Protein AF-A0A966Y817-F1 (afdb_monomer_lite)

Foldseek 3Di:
DDKDKDWDWDDPDPFKIKIKIKMKDKDKADDADDPPQAADAWEAAPPPDIGHHDPDFQDHPHHFKIKIKIKIKIKMKMWGDDPPDIDIDIKIKMKMKIKIFTHWHWYFYAHHPVLVVCLVVVVCVPRTPDIDTDDDGRMDIDMDMDMD

Secondary structure (DSSP, 8-state):
-EEEEEEEEEEEETTEEEEEEEEEEEEEEEE---TTS--SSEEEETTTEEESS--S-SSTTSTTEEEEEEEEEEEEEEEEEETTEEEEEEEEEEEEEEEEEPPPEEEEEESSHHHHHHHHHTS-TT--SEEEEE-S--EEEEEEEEE-

pLDDT: mean 91.72, std 8.09, range [60.53, 98.44]

Structure (mmCIF, N/CA/C/O backbone):
data_AF-A0A966Y817-F1
#
_entry.id   AF-A0A966Y817-F1
#
loop_
_atom_site.group_PDB
_atom_site.id
_atom_site.type_symbol
_atom_site.label_atom_id
_atom_site.label_alt_id
_atom_site.label_comp_id
_atom_site.label_asym_id
_atom_site.label_entity_id
_atom_site.label_seq_id
_atom_site.pdbx_PDB_ins_code
_atom_site.Cartn_x
_atom_site.Cartn_y
_atom_site.Cartn_z
_atom_site.occupancy
_atom_site.B_iso_or_equiv
_atom_site.auth_seq_id
_atom_site.auth_comp_id
_atom_site.auth_asym_id
_atom_site.auth_atom_id
_atom_site.pdbx_PDB_model_num
ATOM 1 N N . MET A 1 1 ? -7.090 -7.485 -11.769 1.00 85.69 1 MET A N 1
ATOM 2 C CA . MET A 1 1 ? -5.630 -7.275 -11.648 1.00 85.69 1 MET A CA 1
ATOM 3 C C . MET A 1 1 ? -5.114 -7.514 -13.033 1.00 85.69 1 MET A C 1
ATOM 5 O O . MET A 1 1 ? -5.302 -8.612 -13.540 1.00 85.69 1 MET A O 1
ATOM 9 N N . ASP A 1 2 ? -4.542 -6.485 -13.635 1.00 93.69 2 ASP A N 1
ATOM 10 C CA . ASP A 1 2 ? -4.357 -6.417 -15.078 1.00 93.69 2 ASP A CA 1
ATOM 11 C C . ASP A 1 2 ? -2.999 -5.778 -15.351 1.00 93.69 2 ASP A C 1
ATOM 13 O O . ASP A 1 2 ? -2.575 -4.874 -14.629 1.00 93.69 2 ASP A O 1
ATOM 17 N N . SER A 1 3 ? -2.273 -6.265 -16.351 1.00 96.44 3 SER A N 1
ATOM 18 C CA . SER A 1 3 ? -0.956 -5.730 -16.685 1.00 96.44 3 SER A CA 1
ATOM 19 C C . SER A 1 3 ? -0.648 -5.867 -18.166 1.00 96.44 3 SER A C 1
ATOM 21 O O . SER A 1 3 ? -1.160 -6.743 -18.861 1.00 96.44 3 SER A O 1
ATOM 23 N N . ILE A 1 4 ? 0.215 -4.977 -18.640 1.00 97.50 4 ILE A N 1
ATOM 24 C CA . ILE A 1 4 ? 0.815 -5.029 -19.964 1.00 97.50 4 ILE A CA 1
ATOM 25 C C . ILE A 1 4 ? 2.304 -4.735 -19.830 1.00 97.50 4 ILE A C 1
ATOM 27 O O . ILE A 1 4 ? 2.717 -3.860 -19.070 1.00 97.50 4 ILE A O 1
ATOM 31 N N . ALA A 1 5 ? 3.116 -5.479 -20.568 1.00 97.50 5 ALA A N 1
ATOM 32 C CA . ALA A 1 5 ? 4.545 -5.252 -20.640 1.00 97.50 5 ALA A CA 1
ATOM 33 C C . ALA A 1 5 ? 5.018 -5.423 -22.079 1.00 97.50 5 ALA A C 1
ATOM 35 O O . ALA A 1 5 ? 4.486 -6.245 -22.827 1.00 97.50 5 ALA A O 1
ATOM 36 N N . ALA A 1 6 ? 6.024 -4.644 -22.453 1.00 98.19 6 ALA A N 1
ATOM 37 C CA . ALA A 1 6 ? 6.694 -4.765 -23.732 1.00 98.19 6 ALA A CA 1
ATOM 38 C C . ALA A 1 6 ? 8.203 -4.671 -23.531 1.00 98.19 6 ALA A C 1
ATOM 40 O O . ALA A 1 6 ? 8.695 -3.935 -22.674 1.00 98.19 6 ALA A O 1
ATOM 41 N N . GLN A 1 7 ? 8.929 -5.420 -24.350 1.00 98.00 7 GLN A N 1
ATOM 42 C CA . GLN A 1 7 ? 10.379 -5.436 -24.355 1.00 98.00 7 GLN A CA 1
ATOM 43 C C . GLN A 1 7 ? 10.880 -5.413 -25.792 1.00 98.00 7 GLN A C 1
ATOM 45 O O . GLN A 1 7 ? 10.387 -6.153 -26.644 1.00 98.00 7 GLN A O 1
ATOM 50 N N . VAL A 1 8 ? 11.887 -4.582 -26.042 1.00 98.25 8 VAL A N 1
ATOM 51 C CA . VAL A 1 8 ? 12.589 -4.513 -27.319 1.00 98.25 8 VAL A CA 1
ATOM 52 C C . VAL A 1 8 ? 14.077 -4.653 -27.057 1.00 98.25 8 VAL A C 1
ATOM 54 O O . VAL A 1 8 ? 14.670 -3.878 -26.309 1.00 98.25 8 VAL A O 1
ATOM 57 N N . VAL A 1 9 ? 14.682 -5.642 -27.708 1.00 97.69 9 VAL A N 1
ATOM 58 C CA . VAL A 1 9 ? 16.132 -5.810 -27.744 1.00 97.69 9 VAL A CA 1
ATOM 59 C C . VAL A 1 9 ? 16.610 -5.434 -29.135 1.00 97.69 9 VAL A C 1
ATOM 61 O O . VAL A 1 9 ? 16.099 -5.937 -30.134 1.00 97.69 9 VAL A O 1
ATOM 64 N N . SER A 1 10 ? 17.588 -4.540 -29.200 1.00 97.00 10 SER A N 1
ATOM 65 C CA . SER A 1 10 ? 18.163 -4.059 -30.452 1.00 97.00 10 SER A CA 1
ATOM 66 C C . SER A 1 10 ? 19.677 -4.224 -30.452 1.00 97.00 10 SER A C 1
ATOM 68 O O . SER A 1 10 ? 20.348 -4.049 -29.435 1.00 97.00 10 SER A O 1
ATOM 70 N N . SER A 1 11 ? 20.221 -4.565 -31.617 1.00 96.81 11 SER A N 1
ATOM 71 C CA . SER A 1 11 ? 21.656 -4.515 -31.869 1.00 96.81 11 SER A CA 1
ATOM 72 C C . SER A 1 11 ? 21.965 -3.212 -32.594 1.00 96.81 11 SER A C 1
ATOM 74 O O . SER A 1 11 ? 21.490 -2.983 -33.703 1.00 96.81 11 SER A O 1
ATOM 76 N N . VAL A 1 12 ? 22.740 -2.345 -31.943 1.00 93.19 12 VAL A N 1
ATOM 77 C CA . VAL A 1 12 ? 23.189 -1.067 -32.521 1.00 93.19 12 VAL A CA 1
ATOM 78 C C . VAL A 1 12 ? 24.438 -1.288 -33.384 1.00 93.19 12 VAL A C 1
ATOM 80 O O . VAL A 1 12 ? 24.658 -0.601 -34.377 1.00 93.19 12 VAL A O 1
ATOM 83 N N . SER A 1 13 ? 25.261 -2.268 -33.012 1.00 92.81 13 SER A N 1
ATOM 84 C CA . SER A 1 13 ? 26.381 -2.799 -33.795 1.00 92.81 13 SER A CA 1
ATOM 85 C C . SER A 1 13 ? 26.673 -4.234 -33.352 1.00 92.81 13 SER A C 1
ATOM 87 O O . SER A 1 13 ? 26.131 -4.700 -32.349 1.00 92.81 13 SER A O 1
ATOM 89 N N . ALA A 1 14 ? 27.605 -4.913 -34.032 1.00 93.69 14 ALA A N 1
ATOM 90 C CA . ALA A 1 14 ? 28.021 -6.285 -33.709 1.00 93.69 14 ALA A CA 1
ATOM 91 C C . ALA A 1 14 ? 28.461 -6.498 -32.243 1.00 93.69 14 ALA A C 1
ATOM 93 O O . ALA A 1 14 ? 28.527 -7.629 -31.776 1.00 93.69 14 ALA A O 1
ATOM 94 N N . ASN A 1 15 ? 28.771 -5.421 -31.519 1.00 95.69 15 ASN A N 1
ATOM 95 C CA . ASN A 1 15 ? 29.247 -5.456 -30.143 1.00 95.69 15 ASN A CA 1
ATOM 96 C C . ASN A 1 15 ? 28.488 -4.513 -29.190 1.00 95.69 15 ASN A C 1
ATOM 98 O O . ASN A 1 15 ? 28.968 -4.253 -28.087 1.00 95.69 15 ASN A O 1
ATOM 102 N N . LYS A 1 16 ? 27.336 -3.976 -29.610 1.00 97.56 16 LYS A N 1
ATOM 103 C CA . LYS A 1 16 ? 26.501 -3.068 -28.813 1.00 97.56 16 LYS A CA 1
ATOM 104 C C . LYS A 1 16 ? 25.054 -3.536 -28.839 1.00 97.56 16 LYS A C 1
ATOM 106 O O . LYS A 1 16 ? 24.449 -3.611 -29.911 1.00 97.56 16 LYS A O 1
ATOM 111 N N . LEU A 1 17 ? 24.505 -3.804 -27.661 1.00 97.44 17 LEU A N 1
ATOM 112 C CA . LEU A 1 17 ? 23.122 -4.231 -27.472 1.00 97.44 17 LEU A CA 1
ATOM 113 C C . LEU A 1 17 ? 22.397 -3.214 -26.597 1.00 97.44 17 LEU A C 1
ATOM 115 O O . LEU A 1 17 ? 22.965 -2.740 -25.613 1.00 97.44 17 LEU A O 1
ATOM 119 N N . ASN A 1 18 ? 21.151 -2.912 -26.942 1.00 97.75 18 ASN A N 1
ATOM 120 C CA . ASN A 1 18 ? 20.246 -2.170 -26.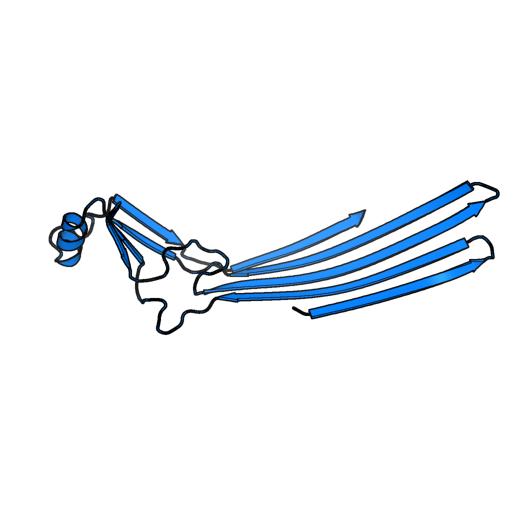079 1.00 97.75 18 ASN A CA 1
ATOM 121 C C . ASN A 1 18 ? 19.002 -3.002 -25.763 1.00 97.75 18 ASN A C 1
ATOM 123 O O . ASN A 1 18 ? 18.420 -3.601 -26.668 1.00 97.75 18 ASN A O 1
ATOM 127 N N . GLU A 1 19 ? 18.588 -3.008 -24.503 1.00 98.12 19 GLU A N 1
ATOM 128 C CA . GLU A 1 19 ? 17.360 -3.635 -24.023 1.00 98.12 19 GLU A CA 1
ATOM 129 C C . GLU A 1 19 ? 16.484 -2.579 -23.354 1.00 98.12 19 GLU A C 1
ATOM 131 O O . GLU A 1 19 ? 16.795 -2.105 -22.262 1.00 98.12 19 GLU A O 1
ATOM 136 N N . PHE A 1 20 ? 15.360 -2.272 -23.994 1.00 98.25 20 PHE A N 1
ATOM 137 C CA . PHE A 1 20 ? 14.348 -1.363 -23.479 1.00 98.25 20 PHE A CA 1
ATOM 138 C C . PHE A 1 20 ? 13.119 -2.153 -23.027 1.00 98.25 20 PHE A C 1
ATOM 140 O O . PHE A 1 20 ? 12.613 -3.000 -23.771 1.00 98.25 20 PHE A O 1
ATOM 147 N N . ARG A 1 21 ? 12.625 -1.883 -21.816 1.00 98.44 21 ARG A N 1
ATOM 148 C CA . ARG A 1 21 ? 11.449 -2.529 -21.224 1.00 98.44 21 ARG A CA 1
ATOM 149 C C . ARG A 1 21 ? 10.499 -1.488 -20.662 1.00 98.44 21 ARG A C 1
ATOM 151 O O . ARG A 1 21 ? 10.919 -0.551 -19.988 1.00 98.44 21 ARG A O 1
ATOM 158 N N . VAL A 1 22 ? 9.212 -1.702 -20.895 1.00 98.31 22 VAL A N 1
ATOM 159 C CA . VAL A 1 22 ? 8.134 -0.926 -20.285 1.00 98.31 22 VAL A CA 1
ATOM 160 C C . VAL A 1 22 ? 7.104 -1.858 -19.686 1.00 98.31 22 VAL A C 1
ATOM 162 O O . VAL A 1 22 ? 6.797 -2.910 -20.250 1.00 98.31 22 VAL A O 1
ATOM 165 N N . GLN A 1 23 ? 6.550 -1.454 -18.554 1.00 97.94 23 GLN A N 1
ATOM 166 C CA . GLN A 1 23 ? 5.475 -2.169 -17.894 1.00 97.94 23 GLN A CA 1
ATOM 167 C C . GLN A 1 23 ? 4.454 -1.184 -17.342 1.00 97.94 23 GLN A C 1
ATOM 169 O O . GLN A 1 23 ? 4.807 -0.153 -16.772 1.00 97.94 23 GLN A O 1
ATOM 174 N N . TYR A 1 24 ? 3.185 -1.547 -17.474 1.00 97.94 24 TYR A N 1
ATOM 175 C CA . TYR A 1 24 ? 2.095 -0.976 -16.707 1.00 97.94 24 TYR A CA 1
ATOM 176 C C . TYR A 1 24 ? 1.337 -2.102 -16.005 1.00 97.94 24 TYR A C 1
ATOM 178 O O . TYR A 1 24 ? 1.010 -3.121 -16.616 1.00 97.94 24 TYR A O 1
ATOM 186 N N . ALA A 1 25 ? 1.064 -1.935 -14.717 1.00 97.06 25 ALA A N 1
ATOM 187 C CA . ALA A 1 25 ? 0.291 -2.879 -13.928 1.00 97.06 2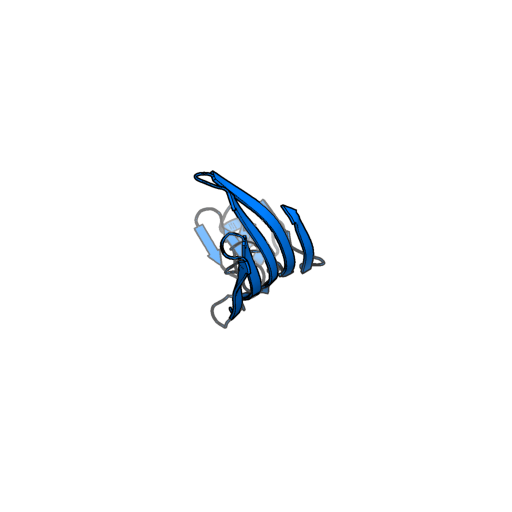5 ALA A CA 1
ATOM 188 C C . ALA A 1 25 ? -0.741 -2.144 -13.074 1.00 97.06 25 ALA A C 1
ATOM 190 O O . ALA A 1 25 ? -0.436 -1.137 -12.439 1.00 97.06 25 ALA A O 1
ATOM 191 N N . HIS A 1 26 ? -1.949 -2.694 -13.034 1.00 96.44 26 HIS A N 1
ATOM 192 C CA . HIS A 1 26 ? -3.060 -2.236 -12.220 1.00 96.44 26 HIS A CA 1
ATOM 193 C C . HIS A 1 26 ? -3.507 -3.345 -11.266 1.00 96.44 26 HIS A C 1
ATOM 195 O O . HIS A 1 26 ? -3.758 -4.495 -11.652 1.00 96.44 26 HIS A O 1
ATOM 201 N N . ARG A 1 27 ? -3.650 -2.992 -9.993 1.00 94.19 27 ARG A N 1
ATOM 202 C CA . ARG A 1 27 ? -4.188 -3.866 -8.955 1.00 94.19 27 ARG A CA 1
ATOM 203 C C . ARG A 1 27 ? -5.343 -3.148 -8.284 1.00 94.19 27 ARG A C 1
ATOM 205 O O . ARG A 1 27 ? -5.165 -2.045 -7.795 1.00 94.19 27 ARG A O 1
ATOM 212 N N . HIS A 1 28 ? -6.494 -3.804 -8.227 1.00 94.31 28 HIS A N 1
ATOM 213 C CA . HIS A 1 28 ? -7.640 -3.362 -7.447 1.00 94.31 28 HIS A CA 1
ATOM 214 C C . HIS A 1 28 ? -8.114 -4.537 -6.602 1.00 94.31 28 HIS A C 1
ATOM 216 O O . HIS A 1 28 ? -8.296 -5.649 -7.108 1.00 94.31 28 HIS A O 1
ATOM 222 N N . GLN A 1 29 ? -8.241 -4.295 -5.306 1.00 90.56 29 GLN A N 1
ATOM 223 C CA . GLN A 1 29 ? -8.706 -5.257 -4.334 1.00 90.56 29 GLN A CA 1
ATOM 224 C C . GLN A 1 29 ? -9.582 -4.557 -3.309 1.00 90.56 29 GLN A C 1
ATOM 226 O O . GLN A 1 29 ? -9.130 -3.654 -2.614 1.00 90.56 29 GLN A O 1
ATOM 231 N N . SER A 1 30 ? -10.796 -5.062 -3.145 1.00 90.31 30 SER A N 1
ATOM 232 C CA . SER A 1 30 ? -11.759 -4.522 -2.199 1.00 90.31 30 SER A CA 1
ATOM 233 C C . SER A 1 30 ? -12.463 -5.628 -1.423 1.00 90.31 30 SER A C 1
ATOM 235 O O . SER A 1 30 ? -12.363 -6.821 -1.728 1.00 90.31 30 SER A O 1
ATOM 237 N N . SER A 1 31 ? -13.131 -5.240 -0.345 1.00 86.25 31 SER A N 1
ATOM 238 C CA . SER A 1 31 ? -13.965 -6.117 0.469 1.00 86.25 31 SER A CA 1
ATOM 239 C C . SER A 1 31 ? -15.224 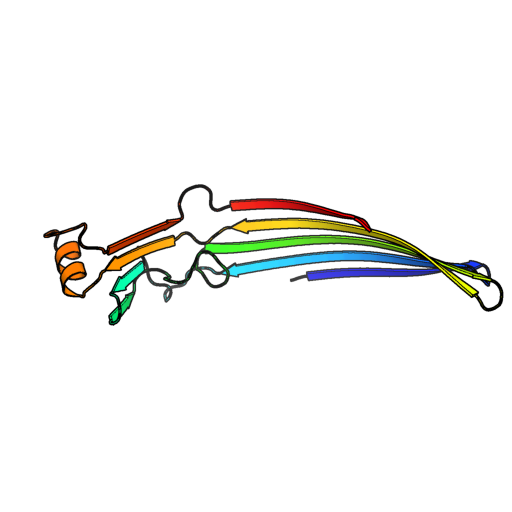-5.354 0.855 1.00 86.25 31 SER A C 1
ATOM 241 O O . SER A 1 31 ? -15.156 -4.263 1.417 1.00 86.25 31 SER A O 1
ATOM 243 N N . VAL A 1 32 ? -16.387 -5.912 0.529 1.00 83.94 32 VAL A N 1
ATOM 244 C CA . VAL A 1 32 ? -17.692 -5.269 0.733 1.00 83.94 32 VAL A CA 1
ATOM 245 C C . VAL A 1 32 ? -18.537 -6.083 1.704 1.00 83.94 32 VAL A C 1
ATOM 247 O O . VAL A 1 32 ? -18.447 -7.309 1.724 1.00 83.94 32 VAL A O 1
ATOM 250 N N . ALA A 1 33 ? -19.347 -5.397 2.515 1.00 80.75 33 ALA A N 1
ATOM 251 C CA . ALA A 1 33 ? -20.307 -6.067 3.384 1.00 80.75 33 ALA A CA 1
ATOM 252 C C . ALA A 1 33 ? -21.340 -6.823 2.543 1.00 80.75 33 ALA A C 1
ATOM 254 O O . ALA A 1 33 ? -21.797 -6.337 1.508 1.00 80.75 33 ALA A O 1
ATOM 255 N N . ASN A 1 34 ? -21.749 -7.980 3.039 1.00 82.62 34 ASN A N 1
ATOM 256 C CA . ASN A 1 34 ? -22.887 -8.740 2.547 1.00 82.62 34 ASN A CA 1
ATOM 257 C C . ASN A 1 34 ? -23.879 -8.991 3.697 1.00 82.62 34 ASN A C 1
ATOM 259 O O . ASN A 1 34 ? -23.692 -8.513 4.818 1.00 82.62 34 ASN A O 1
ATOM 263 N N . THR A 1 35 ? -24.938 -9.752 3.425 1.00 83.50 35 THR A N 1
ATOM 264 C CA . THR A 1 35 ? -25.980 -10.097 4.408 1.00 83.50 35 THR A CA 1
ATOM 265 C C . THR A 1 35 ? -25.451 -10.829 5.642 1.00 83.50 35 THR A C 1
ATOM 267 O O . THR A 1 35 ? -26.074 -10.757 6.697 1.00 83.50 35 THR A O 1
ATOM 270 N N . ASP A 1 36 ? -24.287 -11.467 5.535 1.00 80.44 36 ASP A N 1
ATOM 271 C CA . ASP A 1 36 ? -23.679 -12.269 6.598 1.00 80.44 36 ASP A CA 1
ATOM 272 C C . ASP A 1 36 ? -22.646 -11.477 7.423 1.00 80.44 36 ASP A C 1
ATOM 274 O O . ASP A 1 36 ? -22.115 -11.980 8.408 1.00 80.44 36 ASP A O 1
ATOM 278 N N . SER A 1 37 ? -22.354 -10.224 7.051 1.00 76.94 37 SER A N 1
ATOM 279 C CA . SER A 1 37 ? -21.279 -9.415 7.655 1.00 76.94 37 SER A CA 1
ATOM 280 C C . SER A 1 37 ? -21.624 -8.800 9.019 1.00 76.94 37 SER A C 1
ATOM 282 O O . SER A 1 37 ? -20.758 -8.196 9.652 1.00 76.94 37 SER A O 1
ATOM 284 N N . GLY A 1 38 ? -22.877 -8.937 9.467 1.00 78.69 38 GLY A N 1
ATOM 285 C CA . GLY A 1 38 ? -23.395 -8.282 10.666 1.00 78.69 38 GLY A CA 1
ATOM 286 C C . GLY A 1 38 ? -23.499 -6.754 10.530 1.00 78.69 38 GLY A C 1
ATOM 287 O O . GLY A 1 38 ? -22.84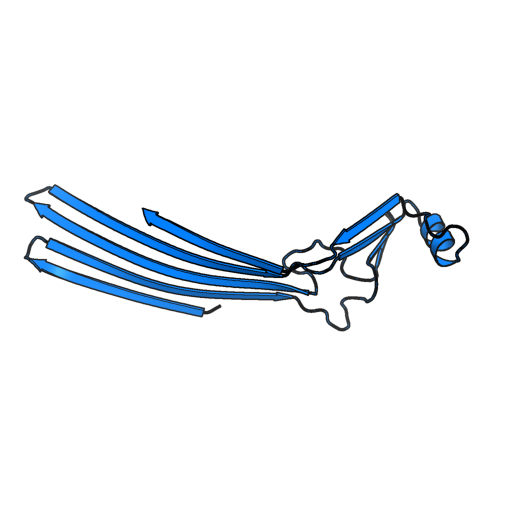9 -6.121 9.700 1.00 78.69 38 GLY A O 1
ATOM 288 N N . THR A 1 39 ? -24.370 -6.134 11.326 1.00 81.81 39 THR A N 1
ATOM 289 C CA . THR A 1 39 ? -24.642 -4.686 11.267 1.00 81.81 39 THR A CA 1
ATOM 290 C C . THR A 1 39 ? -24.381 -4.012 12.607 1.00 81.81 39 THR A C 1
ATOM 292 O O . THR A 1 39 ? -24.548 -4.632 13.658 1.00 81.81 39 THR A O 1
ATOM 295 N N . GLY A 1 40 ? -24.075 -2.714 12.576 1.00 85.31 40 GLY A N 1
ATOM 296 C CA . GLY A 1 40 ? -23.815 -1.921 13.778 1.00 85.31 40 GLY A CA 1
ATOM 297 C C . GLY A 1 40 ? -22.371 -2.051 14.279 1.00 85.31 40 GLY A C 1
ATOM 298 O O . GLY A 1 40 ? -21.515 -2.571 13.560 1.00 85.31 40 GLY A O 1
ATOM 299 N N . PRO A 1 41 ? -22.071 -1.546 15.489 1.00 87.00 41 PRO A N 1
ATOM 300 C CA . PRO A 1 41 ? -20.736 -1.653 16.060 1.00 87.00 41 PRO A CA 1
ATOM 301 C C . PRO A 1 41 ? -20.387 -3.115 16.340 1.00 87.00 41 PRO A C 1
ATOM 303 O O . PRO A 1 41 ? -21.253 -3.931 16.668 1.00 87.00 41 PRO A O 1
ATOM 306 N N . ALA A 1 42 ? -19.106 -3.438 16.239 1.00 90.50 42 ALA A N 1
ATOM 307 C CA . ALA A 1 42 ? -18.606 -4.714 16.703 1.00 90.50 42 ALA A CA 1
ATOM 308 C C . ALA A 1 42 ? -18.571 -4.718 18.238 1.00 90.50 42 ALA A C 1
ATOM 310 O O . ALA A 1 42 ? -18.170 -3.740 18.877 1.00 90.50 42 ALA A O 1
ATOM 311 N N . VAL A 1 43 ? -18.989 -5.825 18.837 1.00 92.75 43 VAL A N 1
ATOM 312 C CA . VAL A 1 43 ? -18.973 -6.034 20.282 1.00 92.75 43 VAL A CA 1
ATOM 313 C C . VAL A 1 43 ? -18.120 -7.252 20.572 1.00 92.75 43 VAL A C 1
ATOM 315 O O . VAL A 1 43 ? -18.389 -8.339 20.064 1.00 92.75 43 VAL A O 1
ATOM 318 N N . LEU A 1 44 ? -17.110 -7.069 21.414 1.00 94.44 44 LEU A N 1
ATOM 319 C CA . LEU A 1 44 ? -16.256 -8.135 21.912 1.00 94.44 44 LEU A CA 1
ATOM 320 C C . LEU A 1 44 ? -16.453 -8.270 23.420 1.00 94.44 44 LEU A C 1
ATOM 322 O O . LEU A 1 44 ? -16.296 -7.306 24.160 1.00 94.44 44 LEU A O 1
ATOM 326 N N . ILE A 1 45 ? -16.769 -9.471 23.888 1.00 95.06 45 ILE A N 1
ATOM 327 C CA . ILE A 1 45 ? -16.794 -9.817 25.308 1.00 95.06 45 ILE A CA 1
ATOM 328 C C . ILE A 1 45 ? -15.570 -10.689 25.568 1.00 95.06 45 ILE A C 1
ATOM 330 O O . ILE A 1 45 ? -15.466 -11.796 25.030 1.00 95.06 45 ILE A O 1
ATOM 334 N N . SER A 1 46 ? -14.633 -10.172 26.363 1.00 93.75 46 SER A N 1
ATOM 335 C CA . SER A 1 46 ? -13.314 -10.776 26.558 1.00 93.75 46 SER A CA 1
ATOM 336 C C . SER A 1 46 ? -13.415 -12.237 27.009 1.00 93.75 46 SER A C 1
ATOM 338 O O . SER A 1 46 ? -14.072 -12.542 28.002 1.00 93.75 46 SER A O 1
ATOM 340 N N . GLY A 1 47 ? -12.789 -13.147 26.255 1.00 90.81 47 GLY A N 1
ATOM 341 C CA . GLY A 1 47 ? -12.780 -14.586 26.545 1.00 90.81 47 GLY A CA 1
ATOM 342 C C . GLY A 1 47 ? -14.113 -15.318 26.338 1.00 90.81 47 GLY A C 1
ATOM 343 O O . GLY A 1 47 ? -14.211 -16.483 26.712 1.00 90.81 47 GLY A O 1
ATOM 344 N N . VAL A 1 48 ? -15.131 -14.665 25.764 1.00 93.69 48 VAL A N 1
ATOM 345 C CA . VAL A 1 48 ? -16.486 -15.224 25.645 1.00 93.69 48 VAL A CA 1
ATOM 346 C C . VAL A 1 48 ? -16.987 -15.246 24.202 1.00 93.69 48 VAL A C 1
ATOM 348 O O . VAL A 1 48 ? -17.278 -16.319 23.682 1.00 93.69 48 VAL A O 1
ATOM 351 N N . ALA A 1 49 ? -17.162 -14.080 23.571 1.00 91.19 49 ALA A N 1
ATOM 352 C CA . ALA A 1 49 ? -17.835 -13.977 22.274 1.00 91.19 49 ALA A CA 1
ATOM 353 C C . ALA A 1 49 ? -17.528 -12.659 21.554 1.00 91.19 49 ALA A C 1
ATOM 355 O O . ALA A 1 49 ? -17.237 -11.650 22.194 1.00 91.19 49 ALA A O 1
ATOM 356 N N . GLY A 1 50 ? -17.672 -12.661 20.227 1.00 89.94 50 GLY A N 1
ATOM 357 C CA . GLY A 1 50 ? -17.668 -11.467 19.384 1.00 89.94 50 GLY A CA 1
ATOM 358 C C . GLY A 1 50 ? -18.843 -11.495 18.406 1.00 89.94 50 GLY A C 1
ATOM 359 O O . GLY A 1 50 ? -19.152 -12.552 17.859 1.00 89.94 50 GLY A O 1
ATOM 360 N N . PHE A 1 51 ? -19.523 -10.365 18.219 1.00 89.75 51 PHE A N 1
ATOM 361 C CA . PHE A 1 51 ? -20.683 -10.238 17.326 1.00 89.75 51 PHE A CA 1
ATOM 362 C C . PHE A 1 51 ? -20.893 -8.784 16.875 1.00 89.75 51 PHE A C 1
ATOM 364 O O . PHE A 1 51 ? -20.198 -7.877 17.330 1.00 89.75 51 PHE A O 1
ATOM 371 N N . GLY A 1 52 ? -21.882 -8.555 16.007 1.00 87.44 52 GLY A N 1
ATOM 372 C CA . GLY A 1 52 ? -22.156 -7.241 15.419 1.00 87.44 52 GLY A CA 1
ATOM 373 C C . GLY A 1 52 ? -21.399 -7.058 14.108 1.00 87.44 52 GLY A C 1
ATOM 374 O O . GLY A 1 52 ? -21.319 -8.001 13.326 1.00 87.44 52 GLY A O 1
ATOM 375 N N . GLY A 1 53 ? -20.878 -5.855 13.862 1.00 82.62 53 GLY A N 1
ATOM 376 C CA . GLY A 1 53 ? -20.049 -5.575 12.686 1.00 82.62 53 GLY A CA 1
ATOM 377 C C . GLY A 1 53 ? -18.692 -6.295 12.702 1.00 82.62 53 GLY A C 1
ATOM 378 O O . GLY A 1 53 ? -18.310 -6.934 13.684 1.00 82.62 53 GLY A O 1
ATOM 379 N N . ALA A 1 54 ? -17.940 -6.164 11.607 1.00 75.06 54 ALA A N 1
ATOM 380 C CA . ALA A 1 54 ? -16.632 -6.798 11.456 1.00 75.06 54 ALA A CA 1
ATOM 381 C C . ALA A 1 54 ? -15.648 -6.377 12.569 1.00 75.06 54 ALA A C 1
ATOM 383 O O . ALA A 1 54 ? -15.391 -5.192 12.782 1.00 75.06 54 ALA A O 1
ATOM 384 N N . VAL A 1 55 ? -15.088 -7.373 13.264 1.00 70.75 55 VAL A N 1
ATOM 385 C CA . VAL A 1 55 ? -14.112 -7.208 14.362 1.00 70.75 55 VAL A CA 1
ATOM 386 C C . VAL A 1 55 ? -12.662 -7.120 13.882 1.00 70.75 55 VAL A C 1
ATOM 388 O O . VAL A 1 55 ? -11.789 -6.716 14.649 1.00 70.75 55 VAL A O 1
ATOM 391 N N . SER A 1 56 ? -12.376 -7.550 12.648 1.00 61.72 56 SER A N 1
ATOM 392 C CA . SER A 1 56 ? -11.028 -7.480 12.078 1.00 61.72 56 SER A CA 1
ATOM 393 C C . SER A 1 56 ? -10.666 -6.022 11.770 1.00 61.72 56 SER A C 1
ATOM 395 O O . SER A 1 56 ? -11.545 -5.172 11.726 1.00 61.72 56 SER A O 1
ATOM 397 N N . GLY A 1 57 ? -9.379 -5.703 11.644 1.00 62.38 57 GLY A N 1
ATOM 398 C CA . GLY A 1 57 ? -8.881 -4.325 11.576 1.00 62.38 57 GLY A CA 1
ATOM 399 C C . GLY A 1 57 ? -9.332 -3.502 10.359 1.00 62.38 57 GLY A C 1
ATOM 400 O O . GLY A 1 57 ? -10.322 -3.751 9.694 1.00 62.38 57 GLY A O 1
ATOM 401 N N . THR A 1 58 ? -8.555 -2.498 9.984 1.00 60.53 58 THR A N 1
ATOM 402 C CA . THR A 1 58 ? -8.936 -1.551 8.916 1.00 60.53 58 THR A CA 1
ATOM 403 C C . THR A 1 58 ? -8.421 -1.975 7.531 1.00 60.53 58 THR A C 1
ATOM 405 O O . THR A 1 58 ? -8.311 -1.168 6.604 1.00 60.53 58 THR A O 1
ATOM 408 N N . GLY A 1 59 ? -8.017 -3.241 7.410 1.00 66.38 59 GLY A N 1
ATOM 409 C CA . GLY A 1 59 ? -7.238 -3.780 6.301 1.00 66.38 59 GLY A CA 1
ATOM 410 C C . GLY A 1 59 ? -8.011 -4.724 5.388 1.00 66.38 59 GLY A C 1
ATOM 411 O O . GLY A 1 59 ? -9.233 -4.815 5.410 1.00 66.38 59 GLY A O 1
ATOM 412 N N . GLN A 1 60 ? -7.252 -5.429 4.561 1.00 66.50 60 GLN A N 1
ATOM 413 C CA . GLN A 1 60 ? -7.771 -6.410 3.622 1.00 66.50 60 GLN A CA 1
ATOM 414 C C . GLN A 1 60 ? -8.625 -7.473 4.335 1.00 66.50 60 GLN A C 1
ATOM 416 O O . GLN A 1 60 ? -8.183 -8.047 5.328 1.00 66.50 60 GLN A O 1
ATOM 421 N N . GLY A 1 61 ? -9.827 -7.738 3.813 1.00 68.31 61 GLY A N 1
ATOM 422 C CA . GLY A 1 61 ? -10.794 -8.668 4.410 1.00 68.31 61 GLY A CA 1
ATOM 423 C C . GLY A 1 61 ? -11.888 -7.996 5.243 1.00 68.31 61 GLY A C 1
ATOM 424 O O . GLY A 1 61 ? -12.834 -8.666 5.647 1.00 68.31 61 GLY A O 1
ATOM 425 N N . ASN A 1 62 ? -11.811 -6.680 5.456 1.00 76.81 62 ASN A N 1
ATOM 426 C CA . ASN A 1 62 ? -12.847 -5.929 6.152 1.00 76.81 62 ASN A CA 1
ATOM 427 C C . ASN A 1 62 ? -13.824 -5.243 5.211 1.00 76.81 62 ASN A C 1
ATOM 429 O O . ASN A 1 62 ? -13.433 -4.605 4.237 1.00 76.81 62 ASN A O 1
ATOM 433 N N . ALA A 1 63 ? -15.107 -5.319 5.554 1.00 79.19 63 ALA A N 1
ATOM 434 C CA . ALA A 1 63 ? -16.153 -4.613 4.837 1.00 79.19 63 ALA A CA 1
ATOM 435 C C . ALA A 1 63 ? -15.883 -3.097 4.799 1.00 79.19 63 ALA A C 1
ATOM 437 O O . ALA A 1 63 ? -15.816 -2.443 5.837 1.00 79.19 63 ALA A O 1
ATOM 438 N N . GLY A 1 64 ? -15.742 -2.547 3.593 1.00 82.00 64 GLY A N 1
ATOM 439 C CA . GLY A 1 64 ? -15.409 -1.141 3.356 1.00 82.00 64 GLY A CA 1
ATOM 440 C C . GLY A 1 64 ? -13.926 -0.879 3.077 1.00 82.00 64 GLY A C 1
ATOM 441 O O . GLY A 1 64 ? -13.556 0.275 2.885 1.00 82.00 64 GLY A O 1
ATOM 442 N N . PHE A 1 65 ? -13.082 -1.914 3.043 1.00 89.19 65 PHE A N 1
ATOM 443 C CA . PHE A 1 65 ? -11.703 -1.799 2.573 1.00 89.19 65 PHE A CA 1
ATOM 444 C C . PHE A 1 65 ? -11.657 -1.712 1.045 1.00 89.19 65 PHE A C 1
ATOM 446 O O . PHE A 1 65 ? -12.261 -2.538 0.353 1.00 89.19 65 PHE A O 1
ATOM 453 N N . ASP A 1 66 ? -10.869 -0.770 0.533 1.00 92.31 66 ASP A N 1
ATOM 454 C CA . ASP A 1 66 ? -10.516 -0.679 -0.883 1.00 92.31 66 ASP A CA 1
ATOM 455 C C . ASP A 1 66 ? -9.024 -0.360 -1.047 1.00 92.31 66 ASP A C 1
ATOM 457 O O . ASP A 1 66 ? -8.441 0.413 -0.283 1.00 92.31 66 ASP A O 1
ATOM 461 N N . PHE A 1 67 ? -8.393 -0.972 -2.038 1.00 92.81 67 PHE A N 1
ATOM 462 C CA . PHE A 1 67 ? -7.003 -0.759 -2.398 1.00 92.81 67 PHE A CA 1
ATOM 463 C C . PHE A 1 67 ? -6.845 -0.793 -3.911 1.00 92.81 67 PHE A C 1
ATOM 465 O O . PHE A 1 67 ? -7.165 -1.788 -4.564 1.00 92.81 67 PHE A O 1
ATOM 472 N N . GLN A 1 68 ? -6.289 0.284 -4.451 1.00 94.38 68 GLN A N 1
ATOM 473 C CA . GLN A 1 68 ? -6.009 0.468 -5.863 1.00 94.38 68 GLN A CA 1
ATOM 474 C C . GLN A 1 68 ? -4.555 0.906 -6.027 1.00 94.38 68 GLN A C 1
ATOM 476 O O . GLN A 1 68 ? -4.111 1.853 -5.386 1.00 94.38 68 GLN A O 1
ATOM 481 N N . GLN A 1 69 ? -3.812 0.221 -6.886 1.00 95.62 69 GLN A N 1
ATOM 482 C CA . GLN A 1 69 ? -2.412 0.508 -7.167 1.00 95.62 69 GLN A CA 1
ATOM 483 C C . GLN A 1 69 ? -2.174 0.483 -8.671 1.00 95.62 69 GLN A C 1
ATOM 485 O O . GLN A 1 69 ? -2.497 -0.499 -9.343 1.00 95.62 69 GLN A O 1
ATOM 490 N N . ASN A 1 70 ? -1.571 1.551 -9.180 1.00 96.94 70 ASN A N 1
ATOM 491 C CA . ASN A 1 70 ? -1.085 1.653 -10.548 1.00 96.94 70 ASN A CA 1
ATOM 492 C C . ASN A 1 70 ? 0.432 1.755 -10.521 1.00 96.94 70 ASN A C 1
ATOM 494 O O . ASN A 1 70 ? 0.987 2.590 -9.812 1.00 96.94 70 ASN A O 1
ATOM 498 N N . MET A 1 71 ? 1.100 0.936 -11.318 1.00 97.19 71 MET A N 1
ATOM 499 C CA . MET A 1 71 ? 2.549 0.919 -11.416 1.00 97.19 71 MET A CA 1
ATOM 500 C C . MET A 1 71 ? 2.959 1.060 -12.872 1.00 97.19 71 MET A C 1
ATOM 502 O O . MET A 1 71 ? 2.546 0.259 -13.706 1.00 97.19 71 MET A O 1
ATOM 506 N N . THR A 1 72 ? 3.790 2.054 -13.154 1.00 98.06 72 THR A N 1
ATOM 507 C CA . THR A 1 72 ? 4.421 2.258 -14.458 1.00 98.06 72 THR A CA 1
ATOM 508 C C . THR A 1 72 ? 5.921 2.140 -14.278 1.00 98.06 72 THR A C 1
ATOM 510 O O . THR A 1 72 ? 6.482 2.826 -13.428 1.00 98.06 72 THR A O 1
ATOM 513 N N . GLN A 1 73 ? 6.575 1.305 -15.075 1.00 98.00 73 GLN A N 1
ATOM 514 C CA . GLN A 1 73 ? 8.018 1.119 -15.014 1.00 98.00 73 GLN A CA 1
ATOM 515 C C . GLN A 1 73 ? 8.635 1.212 -16.405 1.00 98.00 73 GLN A C 1
ATOM 517 O O . GLN A 1 73 ? 8.080 0.694 -17.376 1.00 98.00 73 GLN A O 1
ATOM 522 N N . VAL A 1 74 ? 9.780 1.882 -16.489 1.00 98.44 74 VAL A N 1
ATOM 523 C CA . VAL A 1 74 ? 10.578 2.047 -17.701 1.00 98.44 74 VAL A CA 1
ATOM 524 C C . VAL A 1 74 ? 12.019 1.716 -17.360 1.00 98.44 74 VAL A C 1
ATOM 526 O O 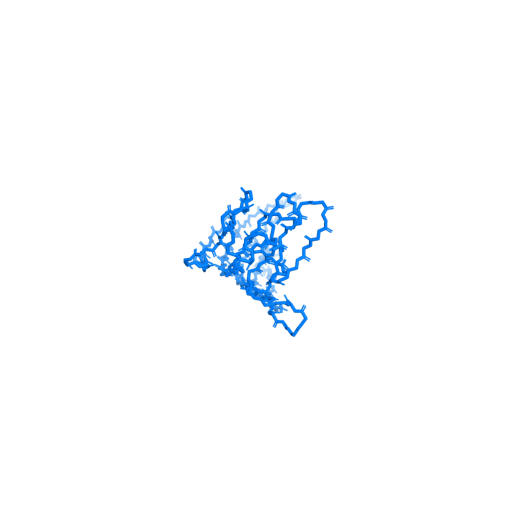. VAL A 1 74 ? 12.592 2.297 -16.444 1.00 98.44 74 VAL A O 1
ATOM 529 N N . ILE A 1 75 ? 12.602 0.789 -18.110 1.00 98.38 75 ILE A N 1
ATOM 530 C CA . ILE A 1 75 ? 13.955 0.298 -17.880 1.00 98.38 75 ILE A CA 1
ATOM 531 C C . ILE A 1 75 ? 14.699 0.294 -19.209 1.00 98.38 75 ILE A C 1
ATOM 533 O O . ILE A 1 75 ? 14.200 -0.257 -20.189 1.00 98.38 75 ILE A O 1
ATOM 537 N N . ASP A 1 76 ? 15.910 0.837 -19.228 1.00 98.00 76 ASP A N 1
ATOM 538 C CA . ASP A 1 76 ? 16.814 0.744 -20.375 1.00 98.00 76 ASP A CA 1
ATOM 539 C C . ASP A 1 76 ? 18.170 0.207 -19.923 1.00 98.00 76 ASP A C 1
ATOM 541 O O . ASP A 1 76 ? 18.705 0.607 -18.887 1.00 98.00 76 ASP A O 1
ATOM 545 N N . ASN A 1 77 ? 18.711 -0.745 -20.677 1.00 97.94 77 ASN A N 1
ATOM 546 C CA . ASN A 1 77 ? 19.994 -1.368 -20.397 1.00 97.94 77 ASN A CA 1
ATOM 547 C C . ASN A 1 77 ? 20.843 -1.426 -21.658 1.00 97.94 77 ASN A C 1
ATOM 549 O O . ASN A 1 77 ? 20.560 -2.186 -22.586 1.00 97.94 77 ASN A O 1
ATOM 553 N N . PHE A 1 78 ? 21.972 -0.733 -21.618 1.00 97.69 78 PHE A N 1
ATOM 554 C CA . PHE A 1 78 ? 22.973 -0.771 -22.661 1.00 97.69 78 PHE A CA 1
ATOM 555 C C . PHE A 1 78 ? 24.115 -1.717 -22.292 1.00 97.69 78 PHE A C 1
ATOM 557 O O . PHE A 1 78 ? 24.676 -1.663 -21.195 1.00 97.69 78 PHE A O 1
ATOM 564 N N . THR A 1 79 ? 24.490 -2.575 -23.238 1.00 98.19 79 THR A N 1
ATOM 565 C CA . THR A 1 79 ? 25.606 -3.513 -23.103 1.00 98.19 79 THR A CA 1
ATOM 566 C C . THR A 1 79 ? 26.633 -3.282 -24.207 1.00 98.19 79 THR A C 1
ATOM 568 O O . THR A 1 79 ? 26.308 -3.328 -25.395 1.00 98.19 79 THR A O 1
ATOM 571 N N . LEU A 1 80 ? 27.892 -3.080 -23.814 1.00 97.56 80 LEU A N 1
ATOM 572 C CA . LEU A 1 80 ? 29.048 -2.996 -24.703 1.00 97.56 80 LEU A CA 1
ATOM 573 C C . LEU A 1 80 ? 29.948 -4.214 -24.508 1.00 97.56 80 LEU A C 1
ATOM 575 O O . LEU A 1 80 ? 30.467 -4.444 -23.416 1.00 97.56 80 LEU A O 1
ATOM 579 N N . ILE A 1 81 ? 30.207 -4.930 -25.596 1.00 97.75 81 ILE A N 1
ATOM 580 C CA . ILE A 1 81 ? 31.156 -6.041 -25.639 1.00 97.75 81 ILE A CA 1
ATOM 581 C C . ILE A 1 81 ? 32.467 -5.533 -26.249 1.00 97.75 81 ILE A C 1
ATOM 583 O O . ILE A 1 81 ? 32.494 -4.953 -27.340 1.00 97.75 81 ILE A O 1
ATOM 587 N N . ARG A 1 82 ? 33.584 -5.730 -25.547 1.00 96.06 82 ARG A N 1
ATOM 588 C CA . ARG A 1 82 ? 34.921 -5.357 -26.027 1.00 96.06 82 ARG A CA 1
ATOM 589 C C . ARG A 1 82 ? 35.920 -6.461 -25.694 1.00 96.06 82 ARG A C 1
ATOM 591 O O . ARG A 1 82 ? 36.335 -6.605 -24.547 1.00 96.06 82 ARG A O 1
ATOM 598 N N . GLY A 1 83 ? 36.328 -7.219 -26.712 1.00 94.69 83 GLY A N 1
ATOM 599 C CA . GLY A 1 83 ? 37.148 -8.418 -26.516 1.00 94.69 83 GLY A CA 1
ATOM 600 C C . GLY A 1 83 ? 36.413 -9.422 -25.627 1.00 94.69 83 GLY A C 1
ATOM 601 O O . GLY A 1 83 ? 35.239 -9.694 -25.855 1.00 94.69 83 GLY A O 1
ATOM 602 N N . SER A 1 84 ? 37.086 -9.907 -24.584 1.00 96.25 84 SER A N 1
ATOM 603 C CA . SER A 1 84 ? 36.514 -10.830 -23.592 1.00 96.25 84 SER A CA 1
ATOM 604 C C . SER A 1 84 ? 35.762 -10.133 -22.446 1.00 96.25 84 SER A C 1
ATOM 606 O O . SER A 1 84 ? 35.435 -10.779 -21.454 1.00 96.25 84 SER A O 1
ATOM 608 N N . HIS A 1 85 ? 35.515 -8.822 -22.543 1.00 96.56 85 HIS A N 1
ATOM 609 C CA . HIS A 1 85 ? 34.861 -8.033 -21.496 1.00 96.56 85 HIS A CA 1
ATOM 610 C C . HIS A 1 85 ? 33.471 -7.552 -21.923 1.00 96.56 85 HIS A C 1
ATOM 612 O O . HIS A 1 85 ? 33.257 -7.183 -23.080 1.00 96.56 85 HIS A O 1
ATOM 618 N N . SER A 1 86 ? 32.549 -7.497 -20.959 1.00 96.50 86 SER A N 1
ATOM 619 C CA . SER A 1 86 ? 31.205 -6.936 -21.111 1.00 96.50 86 SER A CA 1
ATOM 620 C C . SER A 1 86 ? 30.992 -5.831 -20.083 1.00 96.50 86 SER A C 1
ATOM 622 O O . SER A 1 86 ? 31.213 -6.038 -18.891 1.00 96.50 86 SER A O 1
ATOM 624 N N . TYR A 1 87 ? 30.542 -4.673 -20.548 1.00 97.62 87 TYR A N 1
ATOM 625 C CA . TYR A 1 87 ? 30.185 -3.528 -19.719 1.00 97.62 87 TYR A CA 1
ATOM 626 C C . TYR A 1 87 ? 28.687 -3.294 -19.846 1.00 97.62 87 TYR A C 1
ATOM 628 O O . TYR A 1 87 ? 28.179 -3.210 -20.965 1.00 97.62 87 TYR A O 1
ATOM 636 N N . LYS A 1 88 ? 27.989 -3.184 -18.714 1.00 97.44 88 LYS A N 1
ATOM 637 C CA . LYS A 1 88 ? 26.548 -2.940 -18.668 1.00 97.44 88 LYS A CA 1
ATOM 638 C C . LYS A 1 88 ? 26.263 -1.683 -17.863 1.00 97.44 88 LYS A C 1
ATOM 640 O O . LYS A 1 88 ? 26.780 -1.534 -16.759 1.00 97.44 88 LYS A O 1
ATOM 645 N N . VAL A 1 89 ? 25.449 -0.805 -18.428 1.00 97.12 89 VAL A N 1
ATOM 646 C CA . VAL A 1 89 ? 24.931 0.395 -17.768 1.00 97.12 89 VAL A CA 1
ATOM 647 C C . VAL A 1 89 ? 23.451 0.513 -18.095 1.00 97.12 89 VAL A C 1
ATOM 649 O O . VAL A 1 89 ? 23.008 0.019 -19.131 1.00 97.12 89 VAL A O 1
ATOM 652 N N . GLY A 1 90 ? 22.682 1.154 -17.233 1.00 96.94 90 GLY A N 1
ATOM 653 C CA . GLY A 1 90 ? 21.255 1.304 -17.457 1.00 96.94 90 GLY A CA 1
ATOM 654 C C . GLY A 1 90 ? 20.628 2.256 -16.462 1.00 96.94 90 GLY A C 1
ATOM 655 O O . GLY A 1 90 ? 21.322 2.787 -15.594 1.00 96.94 90 GLY A O 1
ATOM 656 N N . PHE A 1 91 ? 19.326 2.445 -16.618 1.00 97.44 91 PHE A N 1
ATOM 657 C CA . PHE A 1 91 ? 18.489 3.138 -15.653 1.00 97.44 91 PHE A CA 1
ATOM 658 C C . PHE A 1 91 ? 17.181 2.374 -15.459 1.00 97.44 91 PHE A C 1
ATOM 660 O O . PHE A 1 91 ? 16.688 1.709 -16.378 1.00 97.44 91 PHE A O 1
ATOM 667 N N . ASP A 1 92 ? 16.611 2.516 -14.272 1.00 98.06 92 ASP A N 1
ATOM 668 C CA . ASP A 1 92 ? 15.269 2.068 -13.932 1.00 98.06 92 ASP A CA 1
ATOM 669 C C . ASP A 1 92 ? 14.486 3.244 -13.353 1.00 98.06 92 ASP A C 1
ATOM 671 O O . ASP A 1 92 ? 14.927 3.907 -12.411 1.00 98.06 92 ASP A O 1
ATOM 675 N N . PHE A 1 93 ? 13.330 3.517 -13.946 1.00 98.25 93 PHE A N 1
ATOM 676 C CA . PHE A 1 93 ? 12.352 4.447 -13.419 1.00 98.25 93 PHE A CA 1
ATOM 677 C C . PHE A 1 93 ? 11.052 3.712 -13.132 1.00 98.25 93 PHE A C 1
ATOM 679 O O . PHE A 1 93 ? 10.447 3.134 -14.038 1.00 98.25 93 PHE A O 1
ATOM 686 N N . GLN A 1 94 ? 10.560 3.845 -11.905 1.00 98.00 94 GLN A N 1
ATOM 687 C CA . GLN A 1 94 ? 9.273 3.300 -11.508 1.00 98.00 94 GLN A CA 1
ATOM 688 C C . GLN A 1 94 ? 8.414 4.365 -10.829 1.00 98.00 94 GLN A C 1
ATOM 690 O O . GLN A 1 94 ? 8.811 4.978 -9.839 1.00 98.00 94 GLN A O 1
ATOM 695 N N . HIS A 1 95 ? 7.203 4.540 -11.345 1.00 97.81 95 HIS A N 1
ATOM 696 C CA . HIS A 1 95 ? 6.143 5.332 -10.742 1.00 97.81 95 HIS A CA 1
ATOM 697 C C . HIS A 1 95 ? 5.087 4.408 -10.142 1.00 97.81 95 HIS A C 1
ATOM 699 O O . HIS A 1 95 ? 4.574 3.522 -10.826 1.00 97.81 95 HIS A O 1
ATOM 705 N N . ILE A 1 96 ? 4.735 4.639 -8.881 1.00 97.62 96 ILE A N 1
ATOM 706 C CA . ILE A 1 96 ? 3.664 3.933 -8.183 1.00 97.62 96 ILE A CA 1
ATOM 707 C C . ILE A 1 96 ? 2.654 4.966 -7.700 1.00 97.62 96 ILE A C 1
ATOM 709 O O . ILE A 1 96 ? 3.018 5.902 -6.988 1.00 97.62 96 ILE A O 1
ATOM 713 N N . TYR A 1 97 ? 1.393 4.776 -8.065 1.00 97.56 97 TYR A N 1
ATOM 714 C CA . TYR A 1 97 ? 0.261 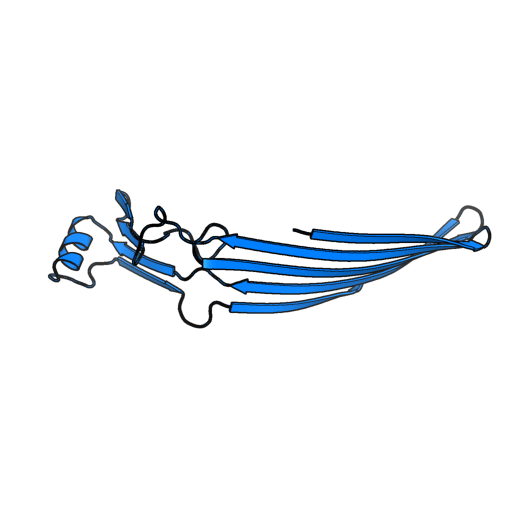5.476 -7.479 1.00 97.56 97 TYR A CA 1
ATOM 715 C C . TYR A 1 97 ? -0.542 4.494 -6.638 1.00 97.56 97 TYR A C 1
ATOM 717 O O . TYR A 1 97 ? -1.063 3.518 -7.178 1.00 97.56 97 TYR A O 1
ATOM 725 N N . ASP A 1 98 ? -0.667 4.790 -5.351 1.00 95.75 98 ASP A N 1
ATOM 726 C CA . ASP A 1 98 ? -1.434 4.007 -4.393 1.00 95.75 98 ASP A CA 1
ATOM 727 C C . ASP A 1 98 ? -2.612 4.822 -3.880 1.00 95.75 98 ASP A C 1
ATOM 729 O O . ASP A 1 98 ? -2.453 5.946 -3.405 1.00 95.75 98 ASP A O 1
ATOM 733 N N . GLN A 1 99 ? -3.789 4.215 -3.924 1.00 95.31 99 GLN A N 1
ATOM 734 C CA . GLN A 1 99 ? -5.005 4.685 -3.288 1.00 95.31 99 GLN A CA 1
ATOM 735 C C . GLN A 1 99 ? -5.518 3.587 -2.363 1.00 95.31 99 GLN A C 1
ATOM 737 O O . GLN A 1 99 ? -5.632 2.419 -2.736 1.00 95.31 99 GLN A O 1
ATOM 742 N N . ARG A 1 100 ? -5.838 3.962 -1.130 1.00 92.06 100 ARG A N 1
ATOM 743 C CA . ARG A 1 100 ? -6.341 3.048 -0.116 1.00 92.06 100 ARG A CA 1
ATOM 744 C C . ARG A 1 100 ? -7.461 3.701 0.670 1.00 92.06 100 ARG A C 1
ATOM 746 O O . ARG A 1 100 ? -7.302 4.802 1.186 1.00 92.06 100 ARG A O 1
ATOM 753 N N . THR A 1 101 ? -8.548 2.969 0.839 1.00 91.75 101 THR A N 1
ATOM 754 C CA . THR A 1 101 ? -9.624 3.296 1.766 1.00 91.75 101 THR A CA 1
ATOM 755 C C . THR A 1 101 ? -9.602 2.274 2.890 1.00 91.75 101 THR A C 1
ATOM 757 O O . THR A 1 101 ? -9.726 1.067 2.673 1.00 91.75 101 THR A O 1
ATOM 760 N N . ALA A 1 102 ? -9.382 2.757 4.108 1.00 88.25 102 ALA A N 1
ATOM 761 C CA . ALA A 1 102 ? -9.478 1.939 5.304 1.00 88.25 102 ALA A CA 1
ATOM 762 C C . ALA A 1 102 ? -10.944 1.582 5.586 1.00 88.25 102 ALA A C 1
ATOM 764 O O . ALA A 1 102 ? -11.824 2.436 5.480 1.00 88.25 102 ALA A O 1
ATOM 765 N N . ALA A 1 103 ? -11.200 0.340 6.000 1.00 86.12 103 ALA A N 1
ATOM 766 C CA . ALA A 1 103 ? -12.533 -0.038 6.452 1.00 86.12 103 ALA A CA 1
ATOM 767 C C . ALA A 1 103 ? -12.902 0.751 7.726 1.00 86.12 103 ALA A C 1
ATOM 769 O O . ALA A 1 103 ? -12.090 0.789 8.661 1.00 86.12 103 ALA A O 1
ATOM 770 N N . PRO A 1 104 ? -14.096 1.374 7.796 1.00 81.00 104 PRO A N 1
ATOM 771 C CA . PRO A 1 104 ? -14.572 2.003 9.019 1.00 81.00 104 PRO A CA 1
ATOM 772 C C . PRO A 1 104 ? -14.630 0.979 10.149 1.00 81.00 104 PRO A C 1
ATOM 774 O O . PRO A 1 104 ? -15.087 -0.146 9.954 1.00 81.00 104 PRO A O 1
ATOM 777 N N . GLN A 1 105 ? -14.201 1.380 11.343 1.00 83.94 105 GLN A N 1
ATOM 778 C CA . GLN A 1 105 ? -14.163 0.480 12.487 1.00 83.94 105 GLN A CA 1
ATOM 779 C C . GLN A 1 105 ? -14.794 1.145 13.704 1.00 83.94 105 GLN A C 1
ATOM 781 O O . GLN A 1 105 ? -14.484 2.291 14.025 1.00 83.94 105 GLN A O 1
ATOM 786 N N . PHE A 1 106 ? -15.647 0.398 14.399 1.00 87.50 106 PHE A N 1
ATOM 787 C CA . PHE A 1 106 ? -16.219 0.795 15.677 1.00 87.50 106 PHE A CA 1
ATOM 788 C C . PHE A 1 106 ? -16.371 -0.452 16.552 1.00 87.50 106 PHE A C 1
ATOM 790 O O . PHE A 1 106 ? -17.224 -1.292 16.273 1.00 87.50 106 PHE A O 1
ATOM 797 N N . ILE A 1 107 ? -15.542 -0.582 17.591 1.00 90.62 107 ILE A N 1
ATOM 798 C CA . ILE A 1 107 ? -15.494 -1.769 18.455 1.00 90.62 107 ILE A CA 1
ATOM 799 C C . ILE A 1 107 ? -15.655 -1.363 19.915 1.00 90.62 107 ILE A C 1
ATOM 801 O O . ILE A 1 107 ? -14.888 -0.539 20.415 1.00 90.62 107 ILE A O 1
ATOM 805 N N . TYR A 1 108 ? -16.603 -1.995 20.603 1.00 93.94 108 TYR A N 1
ATOM 806 C CA . TYR A 1 108 ? -16.704 -1.974 22.060 1.00 93.94 108 TYR A CA 1
ATOM 807 C C . TYR A 1 108 ? -16.183 -3.287 22.638 1.00 93.94 108 TYR A C 1
ATOM 809 O O . TYR A 1 108 ? -16.668 -4.359 22.273 1.00 93.94 108 TYR A O 1
ATOM 817 N N . THR A 1 109 ? -15.239 -3.207 23.574 1.00 94.88 109 THR A N 1
ATOM 818 C CA . THR A 1 109 ? -14.749 -4.374 24.313 1.00 94.88 109 THR A CA 1
ATOM 819 C C . THR A 1 109 ? -15.285 -4.342 25.732 1.00 94.88 109 THR A C 1
ATOM 821 O O . THR A 1 109 ? -15.023 -3.403 26.480 1.00 94.88 109 THR A O 1
ATOM 824 N N . PHE A 1 110 ? -16.016 -5.377 26.121 1.00 96.88 110 PHE A N 1
ATOM 825 C CA . PHE A 1 110 ? -16.538 -5.563 27.466 1.00 96.88 110 PHE A CA 1
ATOM 826 C C . PHE A 1 110 ? -15.712 -6.606 28.226 1.00 96.88 110 PHE A C 1
ATOM 828 O O . PHE A 1 110 ? -15.331 -7.632 27.653 1.00 96.88 110 PHE A O 1
ATOM 835 N N . PRO A 1 111 ? -15.453 -6.389 29.528 1.00 96.12 111 PRO A N 1
ATOM 836 C CA . PRO A 1 111 ? -14.701 -7.341 30.340 1.00 96.12 111 PRO A CA 1
ATOM 837 C C . PRO A 1 111 ? -15.505 -8.611 30.659 1.00 96.12 111 PRO A C 1
ATOM 839 O O . PRO A 1 111 ? -14.915 -9.673 30.822 1.00 96.12 111 PRO A O 1
ATOM 842 N N . THR A 1 112 ? -16.836 -8.517 30.754 1.00 95.94 112 THR A N 1
ATOM 843 C CA . THR A 1 112 ? -17.731 -9.630 31.111 1.00 95.94 112 THR A CA 1
ATOM 844 C C . THR A 1 112 ? -19.067 -9.531 30.373 1.00 95.94 112 THR A C 1
ATOM 846 O O . THR A 1 112 ? -19.440 -8.467 29.874 1.00 95.94 112 THR A O 1
ATOM 849 N N . GLN A 1 113 ? -19.822 -10.635 30.337 1.00 95.44 113 GLN A N 1
ATOM 850 C CA . GLN A 1 113 ? -21.186 -10.648 29.790 1.00 95.44 113 GLN A CA 1
ATOM 851 C C . GLN A 1 113 ? -22.118 -9.691 30.546 1.00 95.44 113 GLN A C 1
ATOM 853 O O . GLN A 1 113 ? -22.898 -8.979 29.918 1.00 95.44 113 GLN A O 1
ATOM 858 N N . GLN A 1 114 ? -22.009 -9.635 31.878 1.00 96.38 114 GLN A N 1
ATOM 859 C CA . GLN A 1 114 ? -22.849 -8.763 32.702 1.00 96.38 114 GLN A CA 1
ATOM 860 C C . GLN A 1 114 ? -22.635 -7.286 32.356 1.00 96.38 114 GLN A C 1
ATOM 862 O O . GLN A 1 114 ? -23.606 -6.565 32.160 1.00 96.38 114 GLN A O 1
ATOM 867 N N . ALA A 1 115 ? -21.381 -6.859 32.173 1.00 96.44 115 ALA A N 1
ATOM 868 C CA . ALA A 1 115 ? -21.069 -5.480 31.799 1.00 96.44 115 ALA A CA 1
ATOM 869 C C . ALA A 1 115 ? -21.710 -5.078 30.457 1.00 96.44 115 ALA A C 1
ATOM 871 O O . ALA A 1 115 ? -22.191 -3.955 30.310 1.00 96.44 115 ALA A O 1
ATOM 872 N N . TYR A 1 116 ? -21.770 -6.004 29.493 1.00 95.69 116 TYR A N 1
ATOM 873 C CA . TYR A 1 116 ? -22.486 -5.783 28.236 1.00 95.69 116 TYR A CA 1
ATOM 874 C C . TYR A 1 116 ? -24.004 -5.655 28.446 1.00 95.69 116 TYR A C 1
ATOM 876 O O . TYR A 1 116 ? -24.629 -4.763 27.872 1.00 95.69 116 TYR A O 1
ATOM 884 N N . LEU A 1 117 ? -24.611 -6.518 29.267 1.00 95.94 117 LEU A N 1
ATOM 885 C CA . LEU A 1 117 ? -26.052 -6.474 29.546 1.00 95.94 117 LEU A CA 1
ATOM 886 C C . LEU A 1 117 ? -26.461 -5.201 30.309 1.00 95.94 117 LEU A C 1
ATOM 888 O O . LEU A 1 117 ? -27.483 -4.592 29.981 1.00 95.94 117 LEU A O 1
ATOM 892 N N . ASP A 1 118 ? -25.646 -4.750 31.262 1.00 97.25 118 ASP A N 1
ATOM 893 C CA . ASP A 1 118 ? -25.863 -3.502 32.005 1.00 97.25 118 ASP A CA 1
ATOM 894 C C . ASP A 1 118 ? -25.741 -2.278 31.088 1.00 97.25 118 ASP A C 1
ATOM 896 O O . ASP A 1 118 ? -26.545 -1.347 31.170 1.00 97.25 118 ASP A O 1
ATOM 900 N N . ALA A 1 119 ? -24.786 -2.295 30.154 1.00 95.81 119 ALA A N 1
ATOM 901 C CA . ALA A 1 119 ? -24.670 -1.255 29.137 1.00 95.81 119 ALA A CA 1
ATOM 902 C C . ALA A 1 119 ? -25.854 -1.257 28.166 1.00 95.81 119 ALA A C 1
ATOM 904 O O . ALA A 1 119 ? -26.413 -0.201 27.873 1.00 95.81 119 ALA A O 1
ATOM 905 N N . LYS A 1 120 ? -26.290 -2.438 27.714 1.00 93.62 120 LYS A N 1
ATOM 906 C CA . LYS A 1 120 ? -27.429 -2.593 26.799 1.00 93.62 120 LYS A CA 1
ATOM 907 C C . LYS A 1 120 ? -28.759 -2.168 27.425 1.00 93.62 120 LYS A C 1
ATOM 909 O O . LYS A 1 120 ? -29.613 -1.637 26.723 1.00 93.62 120 LYS A O 1
ATOM 914 N N . SER A 1 121 ? -28.943 -2.414 28.720 1.00 96.00 121 SER A N 1
ATOM 915 C CA . SER A 1 121 ? -30.149 -2.022 29.467 1.00 96.00 121 SER A CA 1
ATOM 916 C C . SER A 1 121 ? -30.154 -0.551 29.895 1.00 96.00 121 SER A C 1
ATOM 918 O O . SER A 1 121 ? -31.180 -0.056 30.355 1.00 96.00 121 SER A O 1
ATOM 920 N N . GLY A 1 122 ? -29.031 0.156 29.738 1.00 94.88 122 GLY A N 1
ATOM 921 C CA . GLY A 1 122 ? -28.881 1.555 30.134 1.00 94.88 122 GLY A CA 1
ATOM 922 C C . GLY A 1 122 ? -28.513 1.763 31.605 1.00 94.88 122 GLY A C 1
ATOM 923 O O . GLY A 1 122 ? -28.321 2.906 32.012 1.00 94.88 122 GLY A O 1
ATOM 924 N N . LEU A 1 123 ? -28.368 0.691 32.393 1.00 96.12 123 LEU A N 1
ATOM 925 C CA . LEU A 1 123 ? -27.934 0.757 33.793 1.00 96.12 123 LEU A CA 1
ATOM 926 C C . LEU A 1 123 ? -26.496 1.274 33.924 1.00 96.12 123 LEU A C 1
ATOM 928 O O . LEU A 1 123 ? -26.196 2.039 34.837 1.00 96.12 123 LEU A O 1
ATOM 932 N N . ASN A 1 124 ? -25.615 0.880 33.000 1.00 95.44 124 ASN A N 1
ATOM 933 C CA . ASN A 1 124 ? -24.251 1.402 32.911 1.00 95.44 124 ASN A CA 1
ATOM 934 C C . ASN A 1 124 ? -23.750 1.451 31.451 1.00 95.44 124 ASN A C 1
ATOM 936 O O . ASN A 1 124 ? -22.980 0.582 31.035 1.00 95.44 124 ASN A O 1
ATOM 940 N N . PRO A 1 125 ? -24.150 2.462 30.653 1.00 92.69 125 PRO A N 1
ATOM 941 C CA . PRO A 1 125 ? -23.839 2.546 29.219 1.00 92.69 125 PRO A CA 1
ATOM 942 C C . PRO A 1 125 ? -22.341 2.557 28.877 1.00 92.69 125 PRO A C 1
ATOM 944 O O . PRO A 1 125 ? -21.961 2.228 27.756 1.00 92.69 125 PRO A O 1
ATOM 947 N N . LEU A 1 126 ? -21.488 2.935 29.835 1.00 95.00 126 LEU A N 1
ATOM 948 C CA . LEU A 1 126 ? -20.036 3.037 29.674 1.00 95.00 126 LEU A CA 1
ATOM 949 C C . LEU A 1 126 ? -19.286 1.868 30.334 1.00 95.00 126 LEU A C 1
ATOM 951 O O . LEU A 1 126 ? -18.090 1.967 30.582 1.00 95.00 126 LEU A O 1
ATOM 955 N N . GLY A 1 127 ? -19.967 0.750 30.612 1.00 93.69 127 GLY A N 1
ATOM 956 C CA . GLY A 1 127 ? -19.378 -0.444 31.234 1.00 93.69 127 GLY A CA 1
ATOM 957 C C . GLY A 1 127 ? -18.358 -1.211 30.375 1.00 93.69 127 GLY A C 1
ATOM 958 O O . GLY A 1 127 ? -17.896 -2.277 30.784 1.00 93.69 127 GLY A O 1
ATOM 959 N N . TYR A 1 128 ? -18.015 -0.716 29.184 1.00 95.31 128 TYR A N 1
ATOM 960 C CA . TYR A 1 128 ? -16.955 -1.279 28.348 1.00 95.31 128 TYR A CA 1
ATOM 961 C C . TYR A 1 128 ? -15.571 -0.933 28.918 1.00 95.31 128 TYR A C 1
ATOM 963 O O . TYR A 1 128 ? -15.364 0.130 29.496 1.00 95.31 128 TYR A O 1
ATOM 971 N N . SER A 1 129 ? -14.595 -1.824 28.739 1.00 95.88 129 SER A N 1
ATOM 972 C CA . SER A 1 129 ? -13.208 -1.571 29.140 1.00 95.88 129 SER A CA 1
ATOM 973 C C . SER A 1 129 ? -12.468 -0.717 28.114 1.00 95.88 129 SER A C 1
ATOM 975 O O . SER A 1 129 ? -11.674 0.144 28.487 1.00 95.88 129 SER A O 1
ATOM 977 N N . THR A 1 130 ? -12.730 -0.932 26.822 1.00 94.06 130 THR A N 1
ATOM 978 C CA . THR A 1 130 ? -12.164 -0.127 25.736 1.00 94.06 130 THR A CA 1
ATOM 979 C C . THR A 1 130 ? -13.186 0.117 24.634 1.00 94.06 130 THR A C 1
ATOM 981 O O . THR A 1 130 ? -14.062 -0.708 24.365 1.00 94.06 130 THR A O 1
ATOM 984 N N . MET A 1 131 ? -13.050 1.265 23.977 1.00 91.75 131 MET A N 1
ATOM 985 C CA . MET A 1 131 ? -13.709 1.565 22.713 1.00 91.75 131 MET A CA 1
ATOM 986 C C . MET A 1 131 ? -12.628 1.962 21.711 1.00 91.75 131 MET A C 1
ATOM 988 O O . MET A 1 131 ? -11.743 2.759 22.026 1.00 91.75 131 MET A O 1
ATOM 992 N N . THR A 1 132 ? -12.663 1.366 20.523 1.00 89.94 132 THR A N 1
ATOM 993 C CA . THR A 1 132 ? -11.756 1.706 19.423 1.00 89.94 132 THR A CA 1
ATOM 994 C C . THR A 1 132 ? -12.577 2.092 18.212 1.00 89.94 132 THR A C 1
ATOM 996 O O . THR A 1 132 ? -13.416 1.318 17.751 1.00 89.94 132 THR A O 1
ATOM 999 N N . GLN A 1 133 ? -12.296 3.272 17.674 1.00 88.19 133 GLN A N 1
ATOM 1000 C CA . GLN A 1 133 ? -12.971 3.785 16.498 1.00 88.19 133 GLN A CA 1
ATOM 1001 C C . GLN A 1 133 ? -11.951 4.292 15.484 1.00 88.19 133 GLN A C 1
ATOM 1003 O O . GLN A 1 133 ? -11.013 5.005 15.841 1.00 88.19 133 GLN A O 1
ATOM 1008 N N . LEU A 1 134 ? -12.178 3.963 14.213 1.00 85.69 134 LEU A N 1
ATOM 1009 C CA . LEU A 1 134 ? -11.579 4.667 13.091 1.00 85.69 134 LEU A CA 1
ATOM 1010 C C . LEU A 1 134 ? -12.655 5.556 12.460 1.00 85.69 134 LEU A C 1
ATOM 1012 O O . LEU A 1 134 ? -13.684 5.069 11.995 1.00 85.69 134 LEU A O 1
ATOM 1016 N N . THR A 1 135 ? -12.427 6.865 12.489 1.00 78.69 135 THR A N 1
ATOM 1017 C CA . THR A 1 135 ? -13.354 7.887 11.990 1.00 78.69 135 THR A CA 1
ATOM 1018 C C . THR A 1 135 ? -12.602 8.955 11.203 1.00 78.69 135 THR A C 1
ATOM 1020 O O . THR A 1 135 ? -11.372 8.993 11.213 1.00 78.69 135 THR A O 1
ATOM 1023 N N . GLY A 1 136 ? -13.341 9.838 10.537 1.00 86.62 136 GLY A N 1
ATOM 1024 C CA . GLY A 1 136 ? -12.788 10.900 9.704 1.00 86.62 136 GLY A CA 1
ATOM 1025 C C . GLY A 1 136 ? -12.500 10.438 8.278 1.00 86.62 136 GLY A C 1
ATOM 1026 O O . GLY A 1 136 ? -13.187 9.568 7.745 1.00 86.62 136 GLY A O 1
ATOM 1027 N N . ASN A 1 137 ? -11.506 11.058 7.636 1.00 89.19 137 ASN A N 1
ATOM 1028 C CA . ASN A 1 137 ? -11.111 10.674 6.286 1.00 89.19 137 ASN A CA 1
ATOM 1029 C C . ASN A 1 137 ? -10.339 9.350 6.322 1.00 89.19 137 ASN A C 1
ATOM 1031 O O . ASN A 1 137 ? -9.215 9.290 6.812 1.00 89.19 137 ASN A O 1
ATOM 1035 N N . LEU A 1 138 ? -10.959 8.306 5.780 1.00 89.56 138 LEU A N 1
ATOM 1036 C CA . LEU A 1 138 ? -10.393 6.959 5.698 1.00 89.56 138 LEU A CA 1
ATOM 1037 C C . LEU A 1 138 ? -9.581 6.734 4.419 1.00 89.56 138 LEU A C 1
ATOM 1039 O O . LEU A 1 138 ? -9.013 5.658 4.236 1.00 89.56 138 LEU A O 1
ATOM 1043 N N . ASN A 1 139 ? -9.559 7.728 3.529 1.00 92.44 139 ASN A N 1
ATOM 1044 C CA . ASN A 1 139 ? -8.870 7.655 2.255 1.00 92.44 139 ASN A CA 1
ATOM 1045 C C . ASN A 1 139 ? -7.442 8.163 2.390 1.00 92.44 139 ASN A C 1
ATOM 1047 O O . ASN A 1 139 ? -7.179 9.216 2.975 1.00 92.44 139 ASN A O 1
ATOM 1051 N N . PHE A 1 140 ? -6.536 7.429 1.770 1.00 92.19 140 PHE A N 1
ATOM 1052 C CA . PHE A 1 140 ? -5.132 7.749 1.675 1.00 92.19 140 PHE A CA 1
ATOM 1053 C C . PHE A 1 140 ? -4.671 7.523 0.243 1.00 92.19 140 PHE A C 1
ATOM 1055 O O . PHE A 1 140 ? -4.828 6.426 -0.289 1.00 92.19 140 PHE A O 1
ATOM 1062 N N . ASN A 1 141 ? -4.064 8.552 -0.343 1.00 95.19 141 ASN A N 1
ATOM 1063 C CA . ASN A 1 141 ? -3.509 8.494 -1.686 1.00 95.19 141 ASN A CA 1
ATOM 1064 C C . ASN A 1 141 ? -2.051 8.949 -1.639 1.00 95.19 141 ASN A C 1
ATOM 1066 O O . ASN A 1 141 ? -1.742 9.960 -1.003 1.00 95.19 141 ASN A O 1
ATOM 1070 N N . MET A 1 142 ? -1.167 8.246 -2.339 1.00 96.44 142 MET A N 1
ATOM 1071 C CA . MET A 1 142 ? 0.234 8.627 -2.471 1.00 96.44 142 MET A CA 1
ATOM 1072 C C . MET A 1 142 ? 0.789 8.282 -3.847 1.00 96.44 142 MET A C 1
ATOM 1074 O O . MET A 1 142 ? 0.423 7.278 -4.451 1.00 96.44 142 MET A O 1
ATOM 1078 N N . SER A 1 143 ? 1.732 9.103 -4.299 1.00 96.94 143 SER A N 1
ATOM 1079 C CA . SER A 1 143 ? 2.539 8.834 -5.484 1.00 96.94 143 SER A CA 1
ATOM 1080 C C . SER A 1 143 ? 3.998 8.712 -5.076 1.00 96.94 143 SER A C 1
ATOM 1082 O O . SER A 1 143 ? 4.509 9.565 -4.353 1.00 96.94 143 SER A O 1
ATOM 1084 N N . THR A 1 144 ? 4.675 7.673 -5.552 1.00 97.50 144 THR A N 1
ATOM 1085 C CA . THR A 1 144 ? 6.098 7.434 -5.291 1.00 97.50 144 THR A CA 1
ATOM 1086 C C . THR A 1 144 ? 6.842 7.229 -6.598 1.00 97.50 144 THR A C 1
ATOM 1088 O O . THR A 1 144 ? 6.383 6.497 -7.470 1.00 97.50 144 THR A O 1
ATOM 1091 N N . ASN A 1 145 ? 8.000 7.878 -6.716 1.00 97.44 145 ASN A N 1
ATOM 1092 C CA . ASN A 1 145 ? 8.927 7.705 -7.826 1.00 97.44 145 ASN A CA 1
ATOM 1093 C C . ASN A 1 145 ? 10.216 7.072 -7.298 1.00 97.44 145 ASN A C 1
ATOM 1095 O O . ASN A 1 145 ? 10.795 7.578 -6.336 1.00 97.44 145 ASN A O 1
ATOM 1099 N N . LEU A 1 146 ? 10.651 5.986 -7.927 1.00 96.31 146 LEU A N 1
ATOM 1100 C CA . LEU A 1 146 ? 11.874 5.253 -7.615 1.00 96.31 146 LEU A CA 1
ATOM 1101 C C . LEU A 1 146 ? 12.807 5.332 -8.826 1.00 96.31 146 LEU A C 1
ATOM 1103 O O . LEU A 1 146 ? 12.349 5.225 -9.966 1.00 96.31 146 LEU A O 1
ATOM 1107 N N . PHE A 1 147 ? 14.098 5.531 -8.563 1.00 95.19 147 PHE A N 1
ATOM 1108 C CA . PHE A 1 147 ? 15.136 5.654 -9.583 1.00 95.19 147 PHE A CA 1
ATOM 1109 C C . PHE A 1 147 ? 16.367 4.852 -9.153 1.00 95.19 147 PHE A C 1
ATOM 1111 O O . PHE A 1 147 ? 16.776 4.962 -7.992 1.00 95.19 147 PHE A O 1
ATOM 1118 N N . SER A 1 148 ? 16.966 4.090 -10.069 1.00 91.06 148 SER A N 1
ATOM 1119 C CA . SER A 1 148 ? 18.250 3.402 -9.853 1.00 91.06 148 SER A CA 1
ATOM 1120 C C . SER A 1 148 ? 19.067 3.260 -11.125 1.00 91.06 148 SER A C 1
ATOM 1122 O O . SER A 1 148 ? 18.439 3.179 -12.206 1.00 91.06 148 SER A O 1
#

Radius of gyration: 26.58 Å; chains: 1; bounding box: 67×26×68 Å

Sequence (148 aa):
MDSIAAQVVSSVSANKLNEFRVQYAHRHQSSVANTDSGTGPAVLISGVAGFGGAVSGTGQGNAGFDFQQNMTQVIDNFTLIRGSHSYKVGFDFQHIYDQRTAAPQFIYTFPTQQAYLDAKSGLNPLGYSTMTQLTGNLNFNMSTNLFS